Protein AF-A0AAF3EPU7-F1 (afdb_monomer_lite)

Structure (mmCIF, N/CA/C/O backbone):
data_AF-A0AAF3EPU7-F1
#
_entry.id   AF-A0AAF3EPU7-F1
#
loop_
_atom_site.group_PDB
_atom_site.id
_atom_site.type_symbol
_atom_site.label_atom_id
_atom_site.label_alt_id
_atom_site.label_comp_id
_atom_site.label_asym_id
_atom_site.label_entity_id
_atom_site.label_seq_id
_atom_site.pdbx_PDB_ins_code
_atom_site.Cartn_x
_atom_site.Cartn_y
_atom_site.Cartn_z
_atom_site.occupancy
_atom_site.B_iso_or_equiv
_atom_site.auth_seq_id
_atom_site.auth_comp_id
_atom_site.auth_asym_id
_atom_site.auth_atom_id
_atom_site.pdbx_PDB_model_num
ATOM 1 N N . MET A 1 1 ? -14.290 -5.817 26.028 1.00 71.12 1 MET A N 1
ATOM 2 C CA . MET A 1 1 ? -13.952 -4.477 25.532 1.00 71.12 1 MET A CA 1
ATOM 3 C C . MET A 1 1 ? -15.029 -4.061 24.562 1.00 71.12 1 MET A C 1
ATOM 5 O O . MET A 1 1 ? -15.139 -4.667 23.500 1.00 71.12 1 MET A O 1
ATOM 9 N N . ASP A 1 2 ? -15.865 -3.118 24.980 1.00 86.75 2 ASP A N 1
ATOM 10 C CA . ASP A 1 2 ? -16.884 -2.519 24.118 1.00 86.75 2 ASP A CA 1
ATOM 11 C C . ASP A 1 2 ? -16.249 -1.539 23.109 1.00 86.75 2 ASP A C 1
ATOM 13 O O . ASP A 1 2 ? -15.029 -1.325 23.102 1.00 86.75 2 ASP A O 1
ATOM 17 N N . SER A 1 3 ? -17.061 -0.980 22.211 1.00 85.25 3 SER A N 1
ATOM 18 C CA . SER A 1 3 ? -16.589 -0.076 21.155 1.00 85.25 3 SER A CA 1
ATOM 19 C C . SER A 1 3 ? -16.010 1.230 21.705 1.00 85.25 3 SER A C 1
ATOM 21 O O . SER A 1 3 ? -15.105 1.805 21.098 1.00 85.25 3 SER A O 1
ATOM 23 N N . THR A 1 4 ? -16.488 1.678 22.865 1.00 88.00 4 THR A N 1
ATOM 24 C CA . THR A 1 4 ? -16.050 2.903 23.536 1.00 88.00 4 THR A CA 1
ATOM 25 C C . THR A 1 4 ? -14.639 2.732 24.090 1.00 88.00 4 THR A C 1
ATOM 27 O O . THR A 1 4 ? -13.751 3.534 23.805 1.00 88.00 4 THR A O 1
ATOM 30 N N . GLU A 1 5 ? -14.396 1.648 24.824 1.00 91.00 5 GLU A N 1
ATOM 31 C CA . GLU A 1 5 ? -13.076 1.303 25.354 1.00 91.00 5 GLU A CA 1
ATOM 32 C C . GLU A 1 5 ? -12.061 1.067 24.217 1.00 91.00 5 GLU A C 1
ATOM 34 O O . GLU A 1 5 ? -10.916 1.527 24.291 1.00 91.00 5 GLU A O 1
ATOM 39 N N . LEU A 1 6 ? -12.487 0.429 23.118 1.00 88.69 6 LEU A N 1
ATOM 40 C CA . LEU A 1 6 ? -11.649 0.252 21.930 1.00 88.69 6 LEU A CA 1
ATOM 41 C C . LEU A 1 6 ? -11.261 1.595 21.296 1.00 88.69 6 LEU A C 1
ATOM 43 O O . LEU A 1 6 ? -10.091 1.799 20.960 1.00 88.69 6 LEU A O 1
ATOM 47 N N . LEU A 1 7 ? -12.218 2.516 21.160 1.00 90.00 7 LEU A N 1
ATOM 48 C CA . LEU A 1 7 ? -11.969 3.846 20.612 1.00 90.00 7 LEU A CA 1
ATOM 49 C C . LEU A 1 7 ? -10.982 4.633 21.483 1.00 90.00 7 LEU A C 1
ATOM 51 O O . LEU A 1 7 ? -10.007 5.170 20.957 1.00 90.00 7 LEU A O 1
ATOM 55 N N . TYR A 1 8 ? -11.160 4.640 22.807 1.00 90.56 8 TYR A N 1
ATOM 56 C CA . TYR A 1 8 ? -10.211 5.283 23.723 1.00 90.56 8 TYR A CA 1
ATOM 57 C C . TYR A 1 8 ? -8.796 4.720 23.583 1.00 90.56 8 TYR A C 1
ATOM 59 O O . TYR A 1 8 ? -7.822 5.475 23.531 1.00 90.56 8 TYR A O 1
ATOM 67 N N . LYS A 1 9 ? -8.670 3.395 23.458 1.00 91.69 9 LYS A N 1
ATOM 68 C CA . LYS A 1 9 ? -7.373 2.753 23.247 1.00 91.69 9 LYS A CA 1
ATOM 69 C C . LYS A 1 9 ? -6.725 3.198 21.934 1.00 91.69 9 LYS A C 1
ATOM 71 O O . LYS A 1 9 ? -5.530 3.486 21.929 1.00 91.69 9 LYS A O 1
ATOM 76 N N . LEU A 1 10 ? -7.484 3.301 20.842 1.00 90.00 10 LEU A N 1
ATOM 77 C CA . LEU A 1 10 ? -6.966 3.796 19.560 1.00 90.00 10 LEU A CA 1
ATOM 78 C C . LEU A 1 10 ? -6.486 5.250 19.664 1.00 90.00 10 LEU A C 1
ATOM 80 O O . LEU A 1 10 ? -5.380 5.564 19.227 1.00 90.00 10 LEU A O 1
ATOM 84 N N . LEU A 1 11 ? -7.281 6.117 20.294 1.00 91.81 11 LEU A N 1
ATOM 85 C CA . LEU A 1 11 ? -6.982 7.546 20.425 1.00 91.81 11 LEU A CA 1
ATOM 86 C C . LEU A 1 11 ? -5.847 7.857 21.407 1.00 91.81 11 LEU A C 1
ATOM 88 O O . LEU A 1 11 ? -5.276 8.943 21.349 1.00 91.81 11 LEU A O 1
ATOM 92 N N . SER A 1 12 ? -5.468 6.911 22.274 1.00 93.75 12 SER A N 1
ATOM 93 C CA . SER A 1 12 ? -4.284 7.067 23.133 1.00 93.75 12 SER A CA 1
ATOM 94 C C . SER A 1 12 ? -2.965 7.139 22.345 1.00 93.75 12 SER A C 1
ATOM 96 O O . SER A 1 12 ? -1.948 7.593 22.870 1.00 93.75 12 SER A O 1
ATOM 98 N N . ASN A 1 13 ? -2.967 6.731 21.071 1.00 93.56 13 ASN A N 1
ATOM 99 C CA . ASN A 1 13 ? -1.825 6.865 20.178 1.00 93.56 13 ASN A CA 1
ATOM 100 C C . ASN A 1 13 ? -1.870 8.207 19.430 1.00 93.56 13 ASN A C 1
ATOM 102 O O . ASN A 1 13 ? -2.728 8.430 18.581 1.00 93.56 13 ASN A O 1
ATOM 106 N N . SER A 1 14 ? -0.881 9.073 19.666 1.00 95.00 14 SER A N 1
ATOM 107 C CA . SER A 1 14 ? -0.808 10.425 19.086 1.00 95.00 14 SER A CA 1
ATOM 108 C C . SER A 1 14 ? -0.749 10.480 17.550 1.00 95.00 14 SER A C 1
ATOM 110 O O . SER A 1 14 ? -1.055 11.526 16.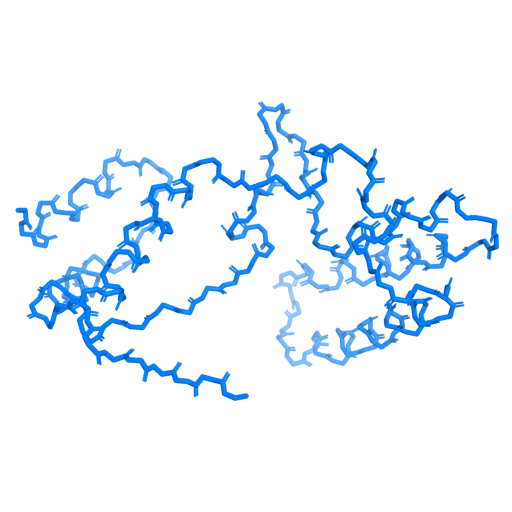958 1.00 95.00 14 SER A O 1
ATOM 112 N N . ARG A 1 15 ? -0.371 9.370 16.899 1.00 92.81 15 ARG A N 1
ATOM 113 C CA . ARG A 1 15 ? -0.348 9.224 15.433 1.00 92.81 15 ARG A CA 1
ATOM 114 C C . ARG A 1 15 ? -1.728 8.946 14.840 1.00 92.81 15 ARG A C 1
ATOM 116 O O . ARG A 1 15 ? -1.896 9.104 13.637 1.00 92.81 15 ARG A O 1
ATOM 123 N N . VAL A 1 16 ? -2.703 8.541 15.652 1.00 93.94 16 VAL A N 1
ATOM 124 C CA . VAL A 1 16 ? -4.080 8.342 15.198 1.00 93.94 16 VAL A CA 1
ATOM 125 C C . VAL A 1 16 ? -4.747 9.705 15.080 1.00 93.94 16 VAL A C 1
ATOM 127 O O . VAL A 1 16 ? -4.811 10.473 16.039 1.00 93.94 16 VAL A O 1
ATOM 130 N N . LYS A 1 17 ? -5.231 10.012 13.878 1.00 93.19 17 LYS A N 1
ATOM 131 C CA . LYS A 1 17 ? -6.052 11.186 13.585 1.00 93.19 17 LYS A CA 1
ATOM 132 C C . LYS A 1 17 ? -7.417 10.688 13.135 1.00 93.19 17 LYS A C 1
ATOM 134 O O . LYS A 1 17 ? -7.493 9.775 12.319 1.00 93.19 17 LYS A O 1
ATOM 139 N N . CYS A 1 18 ? -8.476 11.264 13.686 1.00 93.12 18 CYS A N 1
ATOM 140 C CA . CYS A 1 18 ? -9.847 10.897 13.366 1.00 93.12 18 CYS A CA 1
ATOM 141 C C . CYS A 1 18 ? -10.673 12.173 13.220 1.00 93.12 18 CYS A C 1
ATOM 143 O O . CYS A 1 18 ? -10.651 13.014 14.117 1.00 93.12 18 CYS A O 1
ATOM 145 N N . SER A 1 19 ? -11.352 12.325 12.085 1.00 94.06 19 SER A N 1
ATOM 146 C CA . SER A 1 19 ? -12.206 13.480 11.798 1.00 94.06 19 SER A CA 1
ATOM 147 C C . SER A 1 19 ? -13.598 13.348 12.417 1.00 94.06 19 SER A C 1
ATOM 149 O O . SER A 1 19 ? -14.137 14.340 12.894 1.00 94.06 19 SER A O 1
ATOM 151 N N . ASP A 1 20 ? -14.159 12.136 12.439 1.00 95.69 20 ASP A N 1
ATOM 152 C CA . ASP A 1 20 ? -15.501 11.843 12.950 1.00 95.69 20 ASP A CA 1
ATOM 153 C C . ASP A 1 20 ? -15.460 10.654 13.919 1.00 95.69 20 ASP A C 1
ATOM 155 O O . ASP A 1 20 ? -15.469 9.481 13.530 1.00 95.69 20 ASP A O 1
ATOM 159 N N . LEU A 1 21 ? -15.383 10.979 15.210 1.00 93.94 21 LEU A N 1
ATOM 160 C CA . LEU A 1 21 ? -15.317 9.993 16.286 1.00 93.94 21 LEU A CA 1
ATOM 161 C C . LEU A 1 21 ? -16.601 9.169 16.403 1.00 93.94 21 LEU A C 1
ATOM 163 O O . LEU A 1 21 ? -16.521 7.966 16.653 1.00 93.94 21 LEU A O 1
ATOM 167 N N . THR A 1 22 ? -17.757 9.797 16.195 1.00 94.62 22 THR A N 1
ATOM 168 C CA . THR A 1 22 ? -19.066 9.149 16.315 1.00 94.62 22 THR A CA 1
ATOM 169 C C . THR A 1 22 ? -19.222 8.085 15.236 1.00 94.62 22 THR A C 1
ATOM 171 O O . THR A 1 22 ? -19.471 6.922 15.554 1.00 94.62 22 THR A O 1
ATOM 174 N N . SER A 1 23 ? -18.957 8.436 13.972 1.00 95.94 23 SER A N 1
ATOM 175 C CA . SER A 1 23 ? -19.034 7.483 12.857 1.00 95.94 23 SER A CA 1
ATOM 176 C C . SER A 1 23 ? -18.073 6.304 13.038 1.00 95.94 23 SER A C 1
ATOM 178 O O . SER A 1 23 ? -18.417 5.158 12.736 1.00 95.94 23 SER A O 1
ATOM 180 N N . VAL A 1 24 ? -16.860 6.549 13.549 1.00 94.56 24 VAL A N 1
ATOM 181 C CA . VAL A 1 24 ? -15.907 5.467 13.839 1.00 94.56 24 VAL A CA 1
ATOM 182 C C . VAL A 1 24 ? -16.415 4.565 14.964 1.00 94.56 24 VAL A C 1
ATOM 184 O O . VAL A 1 24 ? -16.340 3.344 14.829 1.00 94.56 24 VAL A O 1
ATOM 187 N N . GLN A 1 25 ? -16.965 5.124 16.044 1.00 94.44 25 GLN A N 1
ATOM 188 C CA . GLN A 1 25 ? -17.515 4.340 17.153 1.00 94.44 25 GLN A CA 1
ATOM 189 C C . GLN A 1 25 ? -18.665 3.430 16.703 1.00 94.44 25 GLN A C 1
ATOM 191 O O . GLN A 1 25 ? -18.696 2.254 17.072 1.00 94.44 25 GLN A O 1
ATOM 196 N N . GLU A 1 26 ? -19.574 3.947 15.875 1.00 95.81 26 GLU A N 1
ATOM 197 C CA . GLU A 1 26 ? -20.696 3.191 15.309 1.00 95.81 26 GLU A CA 1
ATOM 198 C C . GLU A 1 26 ? -20.212 2.032 14.429 1.00 95.81 26 GLU A C 1
ATOM 200 O O . GLU A 1 26 ? -20.675 0.898 14.576 1.00 95.81 26 GLU A O 1
ATOM 205 N N . LYS A 1 27 ? -19.222 2.281 13.560 1.00 95.19 27 LYS A N 1
ATOM 206 C CA . LYS A 1 27 ? -18.609 1.239 12.720 1.00 95.19 27 LYS A CA 1
ATOM 207 C C . LYS A 1 27 ? -17.927 0.160 13.560 1.00 95.19 27 LYS A C 1
ATOM 209 O O . LYS A 1 27 ? -18.093 -1.023 13.273 1.00 95.19 27 LYS A O 1
ATOM 214 N N . LEU A 1 28 ? -17.194 0.542 14.610 1.00 94.06 28 LEU A N 1
ATOM 215 C CA . LEU A 1 28 ? -16.557 -0.411 15.525 1.00 94.06 28 LEU A CA 1
ATOM 216 C C . LEU A 1 28 ? -17.594 -1.266 16.262 1.00 94.06 28 LEU A C 1
ATOM 218 O O . LEU A 1 28 ? -17.427 -2.483 16.333 1.00 94.06 28 LEU A O 1
ATOM 222 N N . ALA A 1 29 ? -18.674 -0.656 16.759 1.00 94.62 29 ALA A N 1
ATOM 223 C CA . ALA A 1 29 ? -19.768 -1.379 17.403 1.00 94.62 29 ALA A CA 1
ATOM 224 C C . ALA A 1 29 ? -20.431 -2.371 16.437 1.00 94.62 29 ALA A C 1
ATOM 226 O O . ALA A 1 29 ? -20.665 -3.521 16.802 1.00 94.62 29 ALA A O 1
ATOM 227 N N . LYS A 1 30 ? -20.668 -1.962 15.184 1.00 95.38 30 LYS A N 1
ATOM 228 C CA . LYS A 1 30 ? -21.218 -2.842 14.149 1.00 95.38 30 LYS A CA 1
ATOM 229 C C . LYS A 1 30 ? -20.308 -4.039 13.863 1.00 95.38 30 LYS A C 1
ATOM 231 O O . LYS A 1 30 ? -20.781 -5.167 13.914 1.00 95.38 30 LYS A O 1
ATOM 236 N N . ILE A 1 31 ? -19.007 -3.816 13.651 1.00 93.25 31 ILE A N 1
ATOM 237 C CA . ILE A 1 31 ? -18.031 -4.899 13.426 1.00 93.25 31 ILE A CA 1
ATOM 238 C C . ILE A 1 31 ? -18.010 -5.881 14.609 1.00 93.25 31 ILE A C 1
ATOM 240 O O . ILE A 1 31 ? -17.928 -7.092 14.410 1.00 93.25 31 ILE A O 1
ATOM 244 N N . GLN A 1 32 ? -18.089 -5.377 15.844 1.00 91.31 32 GLN A N 1
ATOM 245 C CA . GLN A 1 32 ? -18.132 -6.223 17.038 1.00 91.31 32 GLN A CA 1
ATOM 246 C C . GLN A 1 32 ? -19.425 -7.042 17.138 1.00 91.31 32 GLN A C 1
ATOM 248 O O . GLN A 1 32 ? -19.358 -8.213 17.507 1.00 91.31 32 GLN A O 1
ATOM 253 N N . ASN A 1 33 ? -20.572 -6.441 16.812 1.00 93.81 33 ASN A N 1
ATOM 254 C CA . ASN A 1 33 ? -21.884 -7.083 16.909 1.00 93.81 33 ASN A CA 1
ATOM 255 C C . ASN A 1 33 ? -22.117 -8.123 15.805 1.00 93.81 33 ASN A C 1
ATOM 257 O O . ASN A 1 33 ? -22.634 -9.199 16.095 1.00 93.81 33 ASN A O 1
ATOM 261 N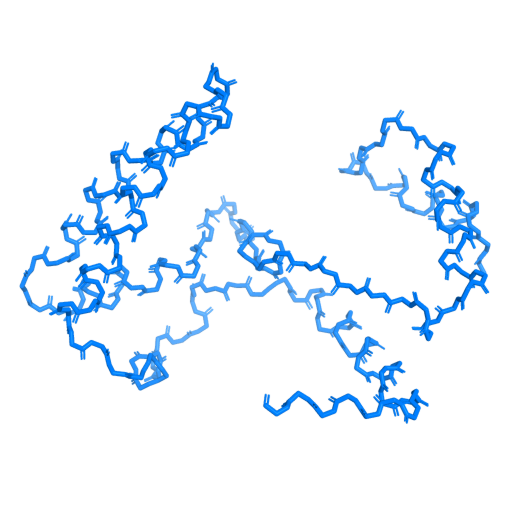 N . ASP A 1 34 ? -21.726 -7.819 14.565 1.00 93.19 34 ASP A N 1
ATOM 262 C CA . ASP A 1 34 ? -21.910 -8.718 13.417 1.00 93.19 34 ASP A CA 1
ATOM 263 C C . ASP A 1 34 ? -20.927 -9.906 13.470 1.00 93.19 34 ASP A C 1
ATOM 265 O O . ASP A 1 34 ? -21.226 -11.014 13.021 1.00 93.19 34 ASP A O 1
ATOM 269 N N . GLY A 1 35 ? -19.757 -9.700 14.082 1.00 89.31 35 GLY A N 1
ATOM 270 C CA . GLY A 1 35 ? -18.772 -10.746 14.321 1.00 89.31 35 GLY A CA 1
ATOM 271 C C . GLY A 1 35 ? -17.926 -11.115 13.090 1.00 89.31 35 GLY A C 1
ATOM 272 O O . GLY A 1 35 ? -18.061 -10.546 12.008 1.00 89.31 35 GLY A O 1
ATOM 273 N N . PRO A 1 36 ? -16.995 -12.075 13.244 1.00 86.56 36 PRO A N 1
ATOM 274 C CA . PRO A 1 36 ? -15.971 -12.364 12.235 1.00 86.56 36 PRO A CA 1
ATOM 275 C C . PRO A 1 36 ? -16.517 -12.980 10.940 1.00 86.56 36 PRO A C 1
ATOM 277 O O . PRO A 1 36 ? -15.876 -12.856 9.904 1.00 86.56 36 PRO A O 1
ATOM 280 N N . ASN A 1 37 ? -17.687 -13.626 10.977 1.00 87.00 37 ASN A N 1
ATOM 281 C CA . ASN A 1 37 ? -18.280 -14.280 9.802 1.00 87.00 37 ASN A CA 1
ATOM 282 C C . ASN A 1 37 ? -18.840 -13.294 8.765 1.00 87.00 37 ASN A C 1
ATOM 284 O O . ASN A 1 37 ? -19.060 -13.701 7.620 1.00 87.00 37 ASN A O 1
ATOM 288 N N . GLU A 1 38 ? -19.045 -12.042 9.180 1.00 90.12 38 GLU A N 1
ATOM 289 C CA . GLU A 1 38 ? -19.544 -10.923 8.374 1.00 90.12 38 GLU A CA 1
ATOM 290 C C . GLU A 1 38 ? -18.432 -9.900 8.068 1.00 90.12 38 GLU A C 1
ATOM 292 O O . GLU A 1 38 ? -18.686 -8.825 7.523 1.00 90.12 38 GLU A O 1
ATOM 297 N N . LEU A 1 39 ? -17.179 -10.215 8.422 1.00 88.56 39 LEU A N 1
ATOM 298 C CA . LEU A 1 39 ? -16.035 -9.335 8.217 1.00 88.56 39 LEU A CA 1
ATOM 299 C C . LEU A 1 39 ? -15.282 -9.699 6.931 1.00 88.56 39 LEU A C 1
ATOM 301 O O . LEU A 1 39 ? -14.698 -10.775 6.824 1.00 88.56 39 LEU A O 1
ATOM 305 N N . LEU A 1 40 ? -15.214 -8.752 5.994 1.00 88.44 40 LEU A N 1
ATOM 306 C CA . LEU A 1 40 ? -14.309 -8.783 4.844 1.00 88.44 40 LEU A CA 1
ATOM 307 C C . LEU A 1 40 ? -13.203 -7.742 5.035 1.00 88.44 40 LEU A C 1
ATOM 309 O O . LEU A 1 40 ? -13.476 -6.600 5.407 1.00 88.44 40 LEU A O 1
ATOM 313 N N . ILE A 1 41 ? -11.959 -8.124 4.751 1.00 88.00 41 ILE A N 1
ATOM 314 C CA . ILE A 1 41 ? -10.807 -7.222 4.811 1.00 88.00 41 ILE A CA 1
ATOM 315 C C . ILE A 1 41 ? -10.274 -7.022 3.402 1.00 88.00 41 ILE A C 1
ATOM 317 O O . ILE A 1 41 ? -9.791 -7.959 2.773 1.00 88.00 41 ILE A O 1
ATOM 321 N N . LEU A 1 42 ? -10.343 -5.779 2.939 1.00 90.31 42 LEU A N 1
ATOM 322 C CA . LEU A 1 42 ? -9.686 -5.315 1.727 1.00 90.31 42 LEU A CA 1
ATOM 323 C C . LEU A 1 42 ? -8.531 -4.419 2.163 1.00 90.31 42 LEU A C 1
ATOM 325 O O . LEU A 1 42 ? -8.737 -3.454 2.898 1.00 90.31 42 LEU A O 1
ATOM 329 N N . SER A 1 43 ? -7.317 -4.774 1.762 1.00 89.12 43 SER A N 1
ATOM 330 C CA . SER A 1 43 ? -6.113 -4.035 2.122 1.00 89.12 43 SER A CA 1
ATOM 331 C C . SER A 1 43 ? -5.237 -3.861 0.901 1.00 89.12 43 SER A C 1
ATOM 333 O O . SER A 1 43 ? -5.038 -4.797 0.131 1.00 89.12 43 SER A O 1
ATOM 335 N N . ASP A 1 44 ? -4.659 -2.675 0.799 1.00 92.25 44 ASP A N 1
ATOM 336 C CA . ASP A 1 44 ? -3.502 -2.426 -0.044 1.00 92.25 44 ASP A CA 1
ATOM 337 C C . ASP A 1 44 ? -2.250 -3.132 0.525 1.00 92.25 44 ASP A C 1
ATOM 339 O O . ASP A 1 44 ? -2.234 -3.580 1.683 1.00 92.25 44 ASP A O 1
ATOM 343 N N . PHE A 1 45 ? -1.200 -3.249 -0.286 1.00 89.38 45 PHE A N 1
ATOM 344 C CA . PHE A 1 45 ? 0.031 -3.960 0.041 1.00 89.38 45 PHE A CA 1
ATOM 345 C C . PHE A 1 45 ? 1.207 -3.016 0.304 1.00 89.38 45 PHE A C 1
ATOM 347 O O . PHE A 1 45 ? 1.715 -2.974 1.433 1.00 89.38 45 PHE A O 1
ATOM 354 N N . ASP A 1 46 ? 1.635 -2.256 -0.705 1.00 89.69 46 ASP A N 1
ATOM 355 C CA . ASP A 1 46 ? 2.824 -1.411 -0.613 1.00 89.69 46 ASP A CA 1
ATOM 356 C C . ASP A 1 46 ? 2.609 -0.273 0.389 1.00 89.69 46 ASP A C 1
ATOM 358 O O . ASP A 1 46 ? 1.624 0.451 0.350 1.00 89.69 46 ASP A O 1
ATOM 362 N N . TYR A 1 47 ? 3.513 -0.144 1.362 1.00 90.31 47 TYR A N 1
ATOM 363 C CA . TYR A 1 47 ? 3.465 0.836 2.459 1.00 90.31 47 TYR A CA 1
ATOM 364 C C . TYR A 1 47 ? 2.277 0.693 3.440 1.00 90.31 47 TYR A C 1
ATOM 366 O O . TYR A 1 47 ? 2.292 1.270 4.540 1.00 90.31 47 TYR A O 1
ATOM 374 N N . THR A 1 48 ? 1.307 -0.164 3.115 1.00 89.88 48 THR A N 1
ATOM 375 C CA . THR A 1 48 ? 0.180 -0.560 3.963 1.00 89.88 48 THR A CA 1
ATOM 376 C C . THR A 1 48 ? 0.506 -1.832 4.752 1.00 89.88 48 THR A C 1
ATOM 378 O O . THR A 1 48 ? 0.681 -1.769 5.975 1.00 89.88 48 THR A O 1
ATOM 381 N N . ALA A 1 49 ? 0.677 -2.975 4.084 1.00 88.44 49 ALA A N 1
ATOM 382 C CA . ALA A 1 49 ? 1.164 -4.210 4.702 1.00 88.44 49 ALA A CA 1
ATOM 383 C C . ALA A 1 49 ? 2.694 -4.187 4.885 1.00 88.44 49 ALA A C 1
ATOM 385 O O . ALA A 1 49 ? 3.238 -4.763 5.834 1.00 88.44 49 ALA A O 1
ATOM 386 N N . THR A 1 50 ? 3.392 -3.472 4.008 1.00 87.62 50 THR A N 1
ATOM 387 C CA . THR A 1 50 ? 4.847 -3.298 4.046 1.00 87.62 50 THR A CA 1
ATOM 388 C C . THR A 1 50 ? 5.202 -1.960 4.710 1.00 87.62 50 THR A C 1
ATOM 390 O O . THR A 1 50 ? 4.367 -1.065 4.850 1.00 87.62 50 THR A O 1
ATOM 393 N N . LYS A 1 51 ? 6.414 -1.820 5.255 1.00 87.88 51 LYS A N 1
ATOM 394 C CA . LYS A 1 51 ? 6.870 -0.582 5.906 1.00 87.88 51 LYS A CA 1
ATOM 395 C C . LYS A 1 51 ? 7.101 0.501 4.852 1.00 87.88 51 LYS A C 1
ATOM 397 O O . LYS A 1 51 ? 7.716 0.230 3.835 1.00 87.88 51 LYS A O 1
ATOM 402 N N . ALA A 1 52 ? 6.686 1.737 5.136 1.00 89.50 52 ALA A N 1
ATOM 403 C CA . ALA A 1 52 ? 7.085 2.907 4.347 1.00 89.50 52 ALA A CA 1
ATOM 404 C C . ALA A 1 52 ? 8.520 3.351 4.657 1.00 89.50 52 ALA A C 1
ATOM 406 O O . ALA A 1 52 ? 9.266 3.725 3.757 1.00 89.50 52 ALA A O 1
ATOM 407 N N . PHE A 1 53 ? 8.918 3.275 5.929 1.00 89.69 53 PHE A N 1
ATOM 408 C CA . PHE A 1 53 ? 10.239 3.671 6.409 1.00 89.69 53 PHE A CA 1
ATOM 409 C C . PHE A 1 53 ? 10.812 2.597 7.334 1.00 89.69 53 PHE A C 1
ATOM 411 O O . PHE A 1 53 ? 10.064 1.921 8.048 1.00 89.69 53 PHE A O 1
ATOM 418 N N . ASP A 1 54 ? 12.131 2.420 7.306 1.00 86.69 54 ASP A N 1
ATOM 419 C CA . ASP A 1 54 ? 12.827 1.529 8.230 1.00 86.69 54 ASP A CA 1
ATOM 420 C C . ASP A 1 54 ? 13.141 2.203 9.577 1.00 86.69 54 ASP A C 1
ATOM 422 O O . ASP A 1 54 ? 12.843 3.377 9.787 1.00 86.69 54 ASP A O 1
ATOM 426 N N . GLU A 1 55 ? 13.745 1.449 10.502 1.00 87.06 55 GLU A N 1
ATOM 427 C CA . GLU A 1 55 ? 14.082 1.935 11.854 1.00 87.06 55 GLU A CA 1
ATOM 428 C C . GLU A 1 55 ? 15.065 3.122 11.845 1.00 87.06 55 GLU A C 1
ATOM 430 O O . GLU A 1 55 ? 15.146 3.863 12.819 1.00 87.06 55 GLU A O 1
ATOM 435 N N . ASN A 1 56 ? 15.786 3.325 10.736 1.00 89.88 56 ASN A N 1
ATOM 436 C CA . ASN A 1 56 ? 16.720 4.433 10.545 1.00 89.88 56 ASN A CA 1
ATOM 437 C C . ASN A 1 56 ? 16.075 5.614 9.793 1.00 89.88 56 ASN A C 1
ATOM 439 O O . ASN A 1 56 ? 16.775 6.546 9.406 1.00 89.88 56 ASN A O 1
ATOM 443 N N . GLY A 1 57 ? 14.763 5.568 9.531 1.00 88.75 57 GLY A N 1
ATOM 444 C CA . GLY A 1 57 ? 14.031 6.604 8.800 1.00 88.75 57 GLY A CA 1
ATOM 445 C C . GLY A 1 57 ? 14.235 6.582 7.283 1.00 88.75 57 GLY A C 1
ATOM 446 O O . GLY A 1 57 ? 13.805 7.511 6.601 1.00 88.75 57 GLY A O 1
ATOM 447 N N . ARG A 1 58 ? 14.866 5.543 6.720 1.00 87.38 58 ARG A N 1
ATOM 448 C CA . ARG A 1 58 ? 15.069 5.428 5.267 1.00 87.38 58 ARG A CA 1
ATOM 449 C C . ARG A 1 58 ? 13.813 4.890 4.600 1.00 87.38 58 ARG A C 1
ATOM 451 O O . ARG A 1 58 ? 13.188 3.968 5.127 1.00 87.38 58 ARG A O 1
ATOM 458 N N . ARG A 1 59 ? 13.464 5.431 3.428 1.00 85.69 59 ARG A N 1
ATOM 459 C CA . ARG A 1 59 ? 12.334 4.940 2.628 1.00 85.69 59 ARG A CA 1
ATOM 460 C C . ARG A 1 59 ? 12.576 3.476 2.246 1.00 85.69 59 ARG A C 1
ATOM 462 O O . ARG A 1 59 ? 13.652 3.127 1.770 1.00 85.69 59 ARG A O 1
ATOM 469 N N . CYS A 1 60 ? 11.592 2.625 2.509 1.00 86.56 60 CYS A N 1
ATOM 470 C CA . CYS A 1 60 ? 11.594 1.241 2.044 1.00 86.56 60 CYS A CA 1
ATOM 471 C C . CYS A 1 60 ? 11.135 1.176 0.587 1.00 86.56 60 CYS A C 1
ATOM 473 O O . CYS A 1 60 ? 10.457 2.082 0.106 1.00 86.56 60 CYS A O 1
ATOM 475 N N . TRP A 1 61 ? 11.486 0.092 -0.096 1.00 82.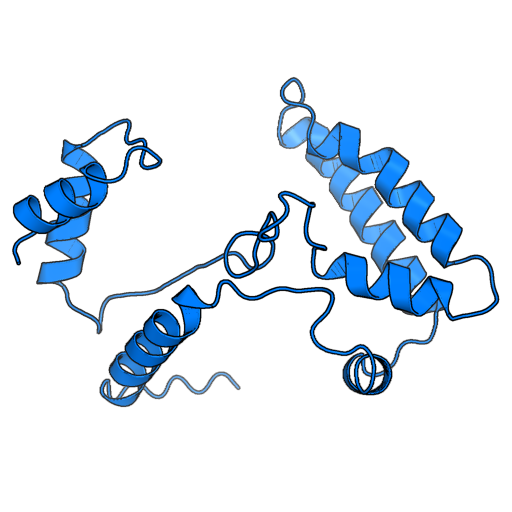62 61 TRP A N 1
ATOM 476 C CA . TRP A 1 61 ? 11.112 -0.110 -1.490 1.00 82.62 61 TRP A CA 1
ATOM 477 C C . TRP A 1 61 ? 9.658 -0.585 -1.612 1.00 82.62 61 TRP A C 1
ATOM 479 O O . TRP A 1 61 ? 9.224 -1.394 -0.783 1.00 82.62 61 TRP A O 1
ATOM 489 N N . PRO A 1 62 ? 8.915 -0.128 -2.638 1.00 86.94 62 PRO A N 1
ATOM 490 C CA . PRO A 1 62 ? 7.670 -0.769 -3.032 1.00 86.94 62 PRO A CA 1
ATOM 491 C C . PRO A 1 62 ? 7.982 -2.068 -3.787 1.00 86.94 62 PRO A C 1
ATOM 493 O O . PRO A 1 62 ? 9.133 -2.329 -4.151 1.00 86.94 62 PRO A O 1
ATOM 496 N N . THR A 1 63 ? 6.960 -2.862 -4.091 1.00 86.94 63 THR A N 1
ATOM 497 C CA . THR A 1 63 ? 7.100 -4.143 -4.797 1.00 86.94 63 THR A CA 1
ATOM 498 C C . THR A 1 63 ? 7.836 -3.992 -6.128 1.00 86.94 63 THR A C 1
ATOM 500 O O . THR A 1 63 ? 8.758 -4.755 -6.415 1.00 86.94 63 THR A O 1
ATOM 503 N N . LEU A 1 64 ? 7.515 -2.954 -6.908 1.00 85.88 64 LEU A N 1
ATOM 504 C CA . LEU A 1 64 ? 8.207 -2.675 -8.170 1.00 85.88 64 LEU A CA 1
ATOM 505 C C . LEU A 1 64 ? 9.702 -2.354 -8.003 1.00 85.88 64 LEU A C 1
ATOM 507 O O . LEU A 1 64 ? 10.485 -2.617 -8.912 1.00 85.88 64 LEU A O 1
ATOM 511 N N . GLY A 1 65 ? 10.120 -1.849 -6.838 1.00 83.69 65 GLY A N 1
ATOM 512 C CA . GLY A 1 65 ? 11.528 -1.569 -6.541 1.00 83.69 65 GLY A CA 1
ATOM 513 C C . GLY A 1 65 ? 12.414 -2.818 -6.552 1.00 83.69 65 GLY A C 1
ATOM 514 O O . GLY A 1 65 ? 13.623 -2.723 -6.755 1.00 83.69 65 GLY A O 1
ATOM 515 N N . VAL A 1 66 ? 11.824 -4.009 -6.400 1.00 83.19 66 VAL A N 1
ATOM 516 C CA . VAL A 1 66 ? 12.544 -5.282 -6.554 1.00 83.19 66 VAL A CA 1
ATOM 517 C C . VAL A 1 66 ? 13.112 -5.418 -7.969 1.00 83.19 66 VAL A C 1
ATOM 519 O O . VAL A 1 66 ? 14.258 -5.839 -8.127 1.00 83.19 66 VAL A O 1
ATOM 522 N N . PHE A 1 67 ? 12.356 -5.008 -8.992 1.00 85.25 67 PHE A N 1
ATOM 523 C CA . PHE A 1 67 ? 12.813 -5.081 -10.379 1.00 85.25 67 PHE A CA 1
ATOM 524 C C . PHE A 1 67 ? 13.963 -4.125 -10.656 1.00 85.25 67 PHE A C 1
ATOM 526 O O . PHE A 1 67 ? 14.874 -4.500 -11.381 1.00 85.25 67 PHE A O 1
ATOM 533 N N . GLU A 1 68 ? 13.993 -2.939 -10.045 1.00 81.56 68 GLU A N 1
ATOM 534 C CA . GLU A 1 68 ? 15.127 -2.024 -10.210 1.00 81.56 68 GLU A CA 1
ATOM 535 C C . GLU A 1 68 ? 16.442 -2.689 -9.785 1.00 81.56 68 GLU A C 1
ATOM 537 O O . GLU A 1 68 ? 17.460 -2.592 -10.470 1.00 81.56 68 GLU A O 1
ATOM 542 N N . ILE A 1 69 ? 16.425 -3.415 -8.670 1.00 80.31 69 ILE A N 1
ATOM 543 C CA . ILE A 1 69 ? 17.621 -4.070 -8.138 1.00 80.31 69 ILE A CA 1
ATOM 544 C C . ILE A 1 69 ? 18.019 -5.258 -9.000 1.00 80.31 69 ILE A C 1
ATOM 546 O O . ILE A 1 69 ? 19.202 -5.412 -9.296 1.00 80.31 69 ILE A O 1
ATOM 550 N N . LEU A 1 70 ? 17.047 -6.064 -9.428 1.00 83.06 70 LEU A N 1
ATOM 551 C CA . LEU A 1 70 ? 17.298 -7.179 -10.337 1.00 83.06 70 LEU A CA 1
ATOM 552 C C . LEU A 1 70 ? 17.869 -6.696 -11.674 1.00 83.06 70 LEU A C 1
ATOM 554 O O . LEU A 1 70 ? 18.869 -7.229 -12.141 1.00 83.06 70 LEU A O 1
ATOM 558 N N . LEU A 1 71 ? 17.291 -5.645 -12.257 1.00 86.44 71 LEU A N 1
ATOM 559 C CA . LEU A 1 71 ? 17.765 -5.072 -13.514 1.00 86.44 71 LEU A CA 1
ATOM 560 C C . LEU A 1 71 ? 19.147 -4.427 -13.369 1.00 86.44 71 LEU A C 1
ATOM 562 O O . LEU A 1 71 ? 19.936 -4.503 -14.300 1.00 86.44 71 LEU A O 1
ATOM 566 N N . ASN A 1 72 ? 19.483 -3.831 -12.218 1.00 83.38 72 ASN A N 1
ATOM 567 C CA . ASN A 1 72 ? 20.835 -3.307 -11.973 1.00 83.38 72 ASN A CA 1
ATOM 568 C C . ASN A 1 72 ? 21.909 -4.414 -11.937 1.00 83.38 72 ASN A C 1
ATOM 570 O O . ASN A 1 72 ? 23.089 -4.109 -12.087 1.00 83.38 72 ASN A O 1
ATOM 574 N N . GLN A 1 73 ? 21.527 -5.675 -11.708 1.00 79.69 73 GLN A N 1
ATOM 575 C CA . GLN A 1 73 ? 22.441 -6.823 -11.769 1.00 79.69 73 GLN A CA 1
ATOM 576 C C . GLN A 1 73 ? 22.584 -7.391 -13.188 1.00 79.69 73 GLN A C 1
ATOM 578 O O . GLN A 1 73 ? 23.467 -8.212 -13.427 1.00 79.69 73 GLN A O 1
ATOM 583 N N . MET A 1 74 ? 21.722 -6.973 -14.117 1.00 79.44 74 MET A N 1
ATOM 584 C CA . MET A 1 74 ? 21.739 -7.395 -15.513 1.00 79.44 74 MET A CA 1
ATOM 585 C C . MET A 1 74 ? 22.497 -6.382 -16.376 1.00 79.44 74 MET A C 1
ATOM 587 O O . MET A 1 74 ? 22.447 -5.174 -16.151 1.00 79.44 74 MET A O 1
ATOM 591 N N . GLU A 1 75 ? 23.173 -6.867 -17.414 1.00 69.56 75 GLU A N 1
ATOM 592 C CA . GLU A 1 75 ? 23.680 -6.006 -18.483 1.00 69.56 75 GLU A CA 1
ATOM 593 C C . GLU A 1 75 ? 22.520 -5.606 -19.411 1.00 69.56 75 GLU A C 1
ATOM 595 O O . GLU A 1 75 ? 21.631 -6.415 -19.669 1.00 69.56 75 GLU A O 1
ATOM 600 N N . GLY A 1 76 ? 22.517 -4.372 -19.932 1.00 73.50 76 GLY A N 1
ATOM 601 C CA . GLY A 1 76 ? 21.548 -3.962 -20.963 1.00 73.50 76 GLY A CA 1
ATOM 602 C C . GLY A 1 76 ? 20.766 -2.671 -20.717 1.00 73.50 76 GLY A C 1
ATOM 603 O O . GLY A 1 76 ? 19.850 -2.384 -21.474 1.00 73.50 76 GLY A O 1
ATOM 604 N N . GLY A 1 77 ? 21.091 -1.877 -19.691 1.00 82.94 77 GLY A N 1
ATOM 605 C CA . GLY A 1 77 ? 20.559 -0.510 -19.534 1.00 82.94 77 GLY A CA 1
ATOM 606 C C . GLY A 1 77 ? 19.086 -0.394 -19.109 1.00 82.94 77 GLY A C 1
ATOM 607 O O . GLY A 1 77 ? 18.652 0.697 -18.754 1.00 82.94 77 GLY A O 1
ATOM 608 N N . LEU A 1 78 ? 18.339 -1.501 -19.046 1.00 87.56 78 LEU A N 1
ATOM 609 C CA . LEU A 1 78 ? 16.929 -1.527 -18.628 1.00 87.56 78 LEU A CA 1
ATOM 610 C C . LEU A 1 78 ? 16.698 -0.959 -17.218 1.00 87.56 78 LEU A C 1
ATOM 612 O O . LEU A 1 78 ? 15.625 -0.431 -16.933 1.00 87.56 78 LEU A O 1
ATOM 616 N N . SER A 1 79 ? 17.692 -1.036 -16.325 1.00 88.81 79 SER A N 1
ATOM 617 C CA . SER A 1 79 ? 17.590 -0.410 -15.002 1.00 88.81 79 SER A CA 1
ATOM 618 C C . SER A 1 79 ? 17.550 1.117 -15.075 1.00 88.81 79 SER A C 1
ATOM 620 O O . SER A 1 79 ? 16.866 1.744 -14.269 1.00 88.81 79 SER A O 1
ATOM 622 N N . GLU A 1 80 ? 18.243 1.717 -16.043 1.00 90.62 80 GLU A N 1
ATOM 623 C CA . GLU A 1 80 ? 18.226 3.160 -16.274 1.00 90.62 80 GLU A CA 1
ATOM 624 C C . GLU A 1 80 ? 16.907 3.591 -16.915 1.00 90.62 80 GLU A C 1
ATOM 626 O O . GLU A 1 80 ? 16.321 4.593 -16.513 1.00 90.62 80 GLU A O 1
ATOM 631 N N . GLU A 1 81 ? 16.378 2.799 -17.850 1.00 92.19 81 GLU A N 1
ATOM 632 C CA . GLU A 1 81 ? 15.037 3.019 -18.402 1.00 92.19 81 GLU A CA 1
ATOM 633 C C . GLU A 1 81 ? 13.972 2.993 -17.301 1.00 92.19 81 GLU A C 1
ATOM 635 O O . GLU A 1 81 ? 13.174 3.924 -17.202 1.00 92.19 81 GLU A O 1
ATOM 640 N N . LEU A 1 82 ? 14.008 1.993 -16.413 1.00 91.19 82 LEU A N 1
ATOM 641 C CA . LEU A 1 82 ? 13.077 1.892 -15.288 1.00 91.19 82 LEU A CA 1
ATOM 642 C C . LEU A 1 82 ? 13.168 3.116 -14.360 1.00 91.19 82 LEU A C 1
ATOM 644 O O . LEU A 1 82 ? 12.144 3.692 -13.986 1.00 91.19 82 LEU A O 1
ATOM 648 N N . LYS A 1 83 ? 14.390 3.550 -14.020 1.00 90.12 83 LYS A N 1
ATOM 649 C CA . LYS A 1 83 ? 14.620 4.759 -13.213 1.00 90.12 83 LYS A CA 1
ATOM 650 C C . LYS A 1 83 ? 14.058 6.003 -13.887 1.00 90.12 83 LYS A C 1
ATOM 652 O O . LYS A 1 83 ? 13.384 6.784 -13.224 1.00 90.12 83 LYS A O 1
ATOM 657 N N . ASN A 1 84 ? 14.269 6.163 -15.192 1.00 94.06 84 ASN A N 1
ATOM 658 C CA . ASN A 1 84 ? 13.755 7.303 -15.949 1.00 94.06 84 ASN A CA 1
ATOM 659 C C . ASN A 1 84 ? 12.224 7.377 -15.915 1.00 94.06 84 ASN A C 1
ATOM 661 O O . ASN A 1 84 ? 11.669 8.469 -15.761 1.00 94.06 84 ASN A O 1
ATOM 665 N N . VAL A 1 85 ? 11.540 6.229 -15.991 1.00 95.50 85 VAL A N 1
ATOM 666 C CA . VAL A 1 85 ? 10.083 6.165 -15.816 1.00 95.50 85 VAL A CA 1
ATOM 667 C C . VAL A 1 85 ? 9.702 6.664 -14.418 1.00 95.50 85 VAL A C 1
ATOM 669 O O . VAL A 1 85 ? 8.915 7.605 -14.300 1.00 95.50 85 VAL A O 1
ATOM 672 N N . PHE A 1 86 ? 10.313 6.143 -13.350 1.00 91.38 86 PHE A N 1
ATOM 673 C CA . PHE A 1 86 ? 10.019 6.618 -11.991 1.00 91.38 86 PHE A CA 1
ATOM 674 C C . PHE A 1 86 ? 10.315 8.107 -11.798 1.00 91.38 86 PHE A C 1
ATOM 676 O O . PHE A 1 86 ? 9.476 8.825 -11.251 1.00 91.38 86 PHE A O 1
ATOM 683 N N . THR A 1 87 ? 11.464 8.598 -12.265 1.00 93.94 87 THR A N 1
ATOM 684 C CA . THR A 1 87 ? 11.844 10.014 -12.170 1.00 93.94 87 THR A CA 1
ATOM 685 C C . THR A 1 87 ? 10.831 10.920 -12.861 1.00 93.94 87 THR A C 1
ATOM 687 O O . THR A 1 87 ? 10.534 11.999 -12.349 1.00 93.94 87 THR A O 1
ATOM 690 N N . ARG A 1 88 ? 10.264 10.482 -13.990 1.00 96.31 88 ARG A N 1
ATOM 691 C CA . ARG A 1 88 ? 9.257 11.247 -14.728 1.00 96.31 88 ARG A CA 1
ATOM 692 C C . ARG A 1 88 ? 7.890 11.242 -14.049 1.00 96.31 88 ARG A C 1
ATOM 694 O O . ARG A 1 88 ? 7.269 12.297 -13.953 1.00 96.31 88 ARG A O 1
ATOM 701 N N . TYR A 1 89 ? 7.403 10.080 -13.619 1.00 96.81 89 TYR A N 1
ATOM 702 C CA . TYR A 1 89 ? 6.003 9.930 -13.205 1.00 96.81 89 TYR A CA 1
ATOM 703 C C . TYR A 1 89 ? 5.769 10.076 -11.697 1.00 96.81 89 TYR A C 1
ATOM 705 O O . TYR A 1 89 ? 4.678 10.490 -11.313 1.00 96.81 89 TYR A O 1
ATOM 713 N N . THR A 1 90 ? 6.771 9.843 -10.839 1.00 92.94 90 THR A N 1
ATOM 714 C CA . THR A 1 90 ? 6.615 9.994 -9.374 1.00 92.94 90 THR A CA 1
ATOM 715 C C . THR A 1 90 ? 6.199 11.414 -8.960 1.00 92.94 90 THR A C 1
ATOM 717 O O . THR A 1 90 ? 5.299 11.547 -8.131 1.00 92.94 90 THR A O 1
ATOM 720 N N . PRO A 1 91 ? 6.781 12.501 -9.515 1.00 96.38 91 PRO A N 1
ATOM 721 C CA . PRO A 1 91 ? 6.336 13.852 -9.175 1.00 96.38 91 PRO A CA 1
ATOM 722 C C . PRO A 1 91 ? 4.879 14.119 -9.565 1.00 96.38 91 PRO A C 1
ATOM 724 O O . PRO A 1 91 ? 4.197 14.841 -8.852 1.00 96.38 91 PRO A O 1
ATOM 727 N N . ILE A 1 92 ? 4.400 13.512 -10.658 1.00 97.69 92 ILE A N 1
ATOM 728 C CA . ILE A 1 92 ? 3.016 13.645 -11.138 1.00 97.69 92 ILE A CA 1
ATOM 729 C C . ILE A 1 92 ? 2.058 12.875 -10.220 1.00 97.69 92 ILE A C 1
ATOM 731 O O . ILE A 1 92 ? 1.030 13.408 -9.809 1.00 97.69 92 ILE A O 1
ATOM 735 N N . GLU A 1 93 ? 2.404 11.634 -9.860 1.00 95.00 93 GLU A N 1
ATOM 736 C CA . GLU A 1 93 ? 1.625 10.799 -8.935 1.00 95.00 93 GLU A CA 1
ATOM 737 C C . GLU A 1 93 ? 1.402 11.514 -7.594 1.00 95.00 93 GLU A C 1
ATOM 739 O O . GLU A 1 93 ? 0.285 11.565 -7.068 1.00 95.00 93 GLU A O 1
ATOM 744 N N . LEU A 1 94 ? 2.467 12.121 -7.067 1.00 93.88 94 LEU A N 1
ATOM 745 C CA . LEU A 1 94 ? 2.483 12.754 -5.753 1.00 93.88 94 LEU A CA 1
ATOM 746 C C . LEU A 1 94 ? 2.052 14.228 -5.758 1.00 93.88 94 LEU A C 1
ATOM 748 O O . LEU A 1 94 ? 1.993 14.820 -4.679 1.00 93.88 94 LEU A O 1
ATOM 752 N N . ASP A 1 95 ? 1.748 14.829 -6.914 1.00 96.56 95 ASP A N 1
ATOM 753 C CA . ASP A 1 95 ? 1.372 16.246 -6.985 1.00 96.56 95 ASP A CA 1
ATOM 754 C C . ASP A 1 95 ? 0.014 16.478 -6.294 1.00 96.56 95 ASP A C 1
ATOM 756 O O . ASP A 1 95 ? -0.997 15.928 -6.740 1.00 96.56 95 ASP A O 1
ATOM 760 N N . PRO A 1 96 ? -0.063 17.270 -5.210 1.00 96.69 96 PRO A N 1
ATOM 761 C CA . PRO A 1 96 ? -1.331 17.547 -4.538 1.00 96.69 96 PRO A CA 1
ATOM 762 C C . PRO A 1 96 ? -2.243 18.505 -5.320 1.00 96.69 96 PRO A C 1
ATOM 764 O O . PRO A 1 96 ? -3.393 18.681 -4.927 1.00 96.69 96 PRO A O 1
ATOM 767 N N . ASN A 1 97 ? -1.742 19.151 -6.379 1.00 97.69 97 ASN A N 1
ATOM 768 C CA . ASN A 1 97 ? -2.496 20.123 -7.174 1.00 97.69 97 ASN A CA 1
ATOM 769 C C . ASN A 1 97 ? -3.188 19.503 -8.393 1.00 97.69 97 ASN A C 1
ATOM 771 O O . ASN A 1 97 ? -4.022 20.172 -8.996 1.00 97.69 97 ASN A O 1
ATOM 775 N N . LEU A 1 98 ? -2.845 18.262 -8.753 1.00 97.25 98 LEU A N 1
ATOM 776 C CA . LEU A 1 98 ? -3.494 17.520 -9.833 1.00 97.25 98 LEU A CA 1
ATOM 777 C C . LEU A 1 98 ? -4.616 16.644 -9.273 1.00 97.25 98 LEU A C 1
ATOM 779 O O . LEU A 1 98 ? -4.420 15.953 -8.266 1.00 97.25 98 LEU A O 1
ATOM 783 N N . CYS A 1 99 ? -5.768 16.634 -9.940 1.00 97.19 99 CYS A N 1
ATOM 784 C CA . CYS A 1 99 ? -6.862 15.730 -9.597 1.00 97.19 99 CYS A CA 1
ATOM 785 C C . CYS A 1 99 ? -6.628 14.313 -10.146 1.00 97.19 99 CYS A C 1
ATOM 787 O O . CYS A 1 99 ? -5.740 14.070 -10.970 1.00 97.19 99 CYS A O 1
ATOM 789 N N . ASP A 1 100 ? -7.434 13.355 -9.690 1.00 95.62 100 ASP A N 1
ATOM 790 C CA . ASP A 1 100 ? -7.292 11.956 -10.098 1.00 95.62 100 ASP A CA 1
ATOM 791 C C . ASP A 1 100 ? -7.512 11.785 -11.607 1.00 95.62 100 ASP A C 1
ATOM 793 O O . ASP A 1 100 ? -6.789 11.029 -12.260 1.00 95.62 100 ASP A O 1
ATOM 797 N N . GLU A 1 101 ? -8.449 12.531 -12.197 1.00 97.62 101 GLU A N 1
ATOM 798 C CA . GLU A 1 101 ? -8.715 12.515 -13.637 1.00 97.62 101 GLU A CA 1
ATOM 799 C C . GLU A 1 101 ? -7.515 13.013 -14.455 1.00 97.62 101 GLU A C 1
ATOM 801 O O . GLU A 1 101 ? -7.214 12.450 -15.508 1.00 97.62 101 GLU A O 1
ATOM 806 N N . GLU A 1 102 ? -6.798 14.025 -13.960 1.00 97.75 102 GLU A N 1
ATOM 807 C CA . GLU A 1 102 ? -5.588 14.561 -14.595 1.00 97.75 102 GLU A CA 1
ATOM 808 C C . GLU A 1 102 ? -4.408 13.589 -14.473 1.00 97.75 102 GLU A C 1
ATOM 810 O O . GLU A 1 102 ? -3.637 13.415 -15.418 1.00 97.75 102 GLU A O 1
ATOM 815 N N . LYS A 1 103 ? -4.278 12.901 -13.333 1.00 97.88 103 LYS A N 1
ATOM 816 C CA . LYS A 1 103 ? -3.204 11.922 -13.092 1.00 97.88 103 LYS A CA 1
ATOM 817 C C . LYS A 1 103 ? -3.404 10.614 -13.844 1.00 97.88 103 LYS A C 1
ATOM 819 O O . LYS A 1 103 ? -2.429 10.002 -14.280 1.00 97.88 103 LYS A O 1
ATOM 824 N N . THR A 1 104 ? -4.650 10.174 -13.994 1.00 98.12 104 THR A N 1
ATOM 825 C CA . THR A 1 104 ? -5.014 8.872 -14.570 1.00 98.12 104 THR A CA 1
ATOM 826 C C . THR A 1 104 ? -4.298 8.550 -15.891 1.00 98.12 104 THR A C 1
ATOM 828 O O . THR A 1 104 ? -3.659 7.496 -15.954 1.00 98.12 104 THR A O 1
ATOM 831 N N . PRO A 1 105 ? -4.314 9.404 -16.937 1.00 98.31 105 PRO A N 1
ATOM 832 C CA . PRO A 1 105 ? -3.628 9.091 -18.194 1.00 98.31 105 PRO A CA 1
ATOM 833 C C . PRO A 1 105 ? -2.112 8.916 -18.018 1.00 98.31 105 PRO A C 1
ATOM 835 O O . PRO A 1 105 ? -1.522 8.037 -18.645 1.00 98.31 105 PRO A O 1
ATOM 838 N N . HIS A 1 106 ? -1.485 9.686 -17.125 1.00 98.12 106 HIS A N 1
ATOM 839 C CA . HIS A 1 106 ? -0.061 9.552 -16.816 1.00 98.12 106 HIS A CA 1
ATOM 840 C C . HIS A 1 106 ? 0.251 8.258 -16.066 1.00 98.12 106 HIS A C 1
ATOM 842 O O . HIS A 1 106 ? 1.266 7.624 -16.344 1.00 98.12 106 HIS A O 1
ATOM 848 N N . MET A 1 107 ? -0.615 7.840 -15.141 1.00 97.44 107 MET A N 1
ATOM 849 C CA . MET A 1 107 ? -0.438 6.575 -14.426 1.00 97.44 107 MET A CA 1
ATOM 850 C C . MET A 1 107 ? -0.610 5.381 -15.366 1.00 97.44 107 MET A C 1
ATOM 852 O O . MET A 1 107 ? 0.189 4.451 -15.307 1.00 97.44 107 MET A O 1
ATOM 856 N N . ILE A 1 108 ? -1.574 5.425 -16.293 1.00 97.94 108 ILE A N 1
ATOM 857 C CA . ILE A 1 108 ? -1.727 4.395 -17.333 1.00 97.94 108 ILE A CA 1
ATOM 858 C C . ILE A 1 108 ? -0.453 4.298 -18.182 1.00 97.94 108 ILE A C 1
ATOM 860 O O . ILE A 1 108 ? 0.059 3.199 -18.404 1.00 97.94 108 ILE A O 1
ATOM 864 N N . GLU A 1 109 ? 0.082 5.434 -18.632 1.00 98.12 109 GLU A N 1
ATOM 865 C CA . GLU A 1 109 ? 1.314 5.475 -19.423 1.00 98.12 109 GLU A CA 1
ATOM 866 C C . GLU A 1 109 ? 2.515 4.927 -18.632 1.00 98.12 109 GLU A C 1
ATOM 868 O O . GLU A 1 109 ? 3.248 4.077 -19.137 1.00 98.12 109 GLU A O 1
ATOM 873 N N . CYS A 1 110 ? 2.668 5.351 -17.373 1.00 96.44 110 CYS A N 1
ATOM 874 C CA . CYS A 1 110 ? 3.698 4.875 -16.452 1.00 96.44 110 CYS A CA 1
ATOM 875 C C . CYS A 1 110 ? 3.651 3.349 -16.301 1.00 96.44 110 CYS A C 1
ATOM 877 O O . CYS A 1 110 ? 4.622 2.662 -16.618 1.00 96.44 110 CYS A O 1
ATOM 879 N N . TRP A 1 111 ? 2.501 2.800 -15.896 1.00 95.94 111 TRP A N 1
ATOM 880 C CA . TRP A 1 111 ? 2.328 1.359 -15.703 1.00 95.94 111 TRP A CA 1
ATOM 881 C C . TRP A 1 111 ? 2.549 0.568 -16.992 1.00 95.94 111 TRP A C 1
ATOM 883 O O . TRP A 1 111 ? 3.151 -0.504 -16.950 1.00 95.94 111 TRP A O 1
ATOM 893 N N . THR A 1 112 ? 2.139 1.111 -18.141 1.00 97.25 112 THR A N 1
ATOM 894 C CA . THR A 1 112 ? 2.390 0.492 -19.451 1.00 97.25 112 THR A CA 1
ATOM 895 C C . THR A 1 112 ? 3.889 0.405 -19.750 1.00 97.25 112 THR A C 1
ATOM 897 O O . THR A 1 112 ? 4.376 -0.653 -20.149 1.00 97.25 112 THR A O 1
ATOM 900 N N . GLN A 1 113 ? 4.642 1.487 -19.529 1.00 96.38 113 GLN A N 1
ATOM 901 C CA . GLN A 1 113 ? 6.092 1.503 -19.751 1.00 96.38 113 GLN A CA 1
ATOM 902 C C . GLN A 1 113 ? 6.825 0.555 -18.796 1.00 96.38 113 GLN A C 1
ATOM 904 O O . GLN A 1 113 ? 7.623 -0.265 -19.250 1.00 96.38 113 GLN A O 1
ATOM 909 N N . LEU A 1 114 ? 6.511 0.607 -17.497 1.00 93.44 114 LEU A N 1
ATOM 910 C CA . LEU A 1 114 ? 7.098 -0.289 -16.494 1.00 93.44 114 LEU A CA 1
ATOM 911 C C . LEU A 1 114 ? 6.860 -1.759 -16.856 1.00 93.44 114 LEU A C 1
ATOM 913 O O . LEU A 1 114 ? 7.788 -2.566 -16.818 1.00 93.44 114 LEU A O 1
ATOM 917 N N . HIS A 1 115 ? 5.631 -2.103 -17.250 1.00 92.06 115 HIS A N 1
ATOM 918 C CA . HIS A 1 115 ? 5.282 -3.469 -17.623 1.00 92.06 115 HIS A CA 1
ATOM 919 C C . HIS A 1 115 ? 6.063 -3.942 -18.856 1.00 92.06 115 HIS A C 1
ATOM 921 O O . HIS A 1 115 ? 6.608 -5.043 -18.851 1.00 92.06 115 HIS A O 1
ATOM 927 N N . ASN A 1 116 ? 6.195 -3.100 -19.884 1.00 93.88 116 ASN A N 1
ATOM 928 C CA . ASN A 1 116 ? 6.956 -3.438 -21.089 1.00 93.88 116 ASN A CA 1
ATOM 929 C C . ASN A 1 116 ? 8.451 -3.655 -20.804 1.00 93.88 116 ASN A C 1
ATOM 931 O O . ASN A 1 116 ? 9.042 -4.586 -21.354 1.00 93.88 116 ASN A O 1
ATOM 935 N N . ILE A 1 117 ? 9.052 -2.844 -19.927 1.00 91.94 117 ILE A N 1
ATOM 936 C CA . ILE A 1 117 ? 10.452 -3.011 -19.498 1.00 91.94 117 ILE A CA 1
ATOM 937 C C . ILE A 1 117 ? 10.628 -4.358 -18.785 1.00 91.94 117 ILE A C 1
ATOM 939 O O . ILE A 1 117 ? 11.537 -5.119 -19.116 1.00 91.94 117 ILE A O 1
ATOM 943 N N . ILE A 1 118 ? 9.729 -4.686 -17.851 1.00 89.00 118 ILE A N 1
ATOM 944 C CA . ILE A 1 118 ? 9.766 -5.947 -17.090 1.00 89.00 118 ILE A CA 1
ATOM 945 C C . ILE A 1 118 ? 9.562 -7.165 -18.003 1.00 89.00 118 ILE A C 1
ATOM 947 O O . ILE A 1 118 ? 10.215 -8.186 -17.815 1.00 89.00 118 ILE A O 1
ATOM 951 N N . LEU A 1 119 ? 8.685 -7.083 -19.006 1.00 89.56 119 LEU A N 1
ATOM 952 C CA . LEU A 1 119 ? 8.524 -8.168 -19.981 1.00 89.56 119 LEU A CA 1
ATOM 953 C C . LEU A 1 119 ? 9.776 -8.346 -20.848 1.00 89.56 119 LEU A C 1
ATOM 955 O O . LEU A 1 119 ? 10.170 -9.472 -21.153 1.00 89.56 119 LEU A O 1
ATOM 959 N N . SER A 1 120 ? 10.418 -7.240 -21.225 1.00 89.75 120 SER A N 1
ATOM 960 C CA . SER A 1 120 ? 11.597 -7.247 -22.098 1.00 89.75 120 SER A CA 1
ATOM 961 C C . SER A 1 120 ? 12.863 -7.748 -21.400 1.00 89.75 120 SER A C 1
ATOM 963 O O . SER A 1 120 ? 13.794 -8.182 -22.073 1.00 89.75 120 SER A O 1
ATOM 965 N N . SER A 1 121 ? 12.910 -7.736 -20.065 1.00 85.25 121 SER A N 1
ATOM 966 C CA . SER A 1 121 ? 14.063 -8.228 -19.302 1.00 85.25 121 SER A CA 1
ATOM 967 C C . SER A 1 121 ? 14.162 -9.755 -19.223 1.00 85.25 121 SER A C 1
ATOM 969 O O . SER A 1 121 ? 15.171 -10.280 -18.754 1.00 85.25 121 SER A O 1
ATOM 971 N N . GLY A 1 122 ? 13.129 -10.483 -19.661 1.00 84.69 122 GLY A N 1
ATOM 972 C CA . GLY A 1 122 ? 13.119 -11.946 -19.654 1.00 84.69 122 GLY A CA 1
ATOM 973 C C . GLY A 1 122 ? 12.897 -12.575 -18.275 1.00 84.69 122 GLY A C 1
ATOM 974 O O . GLY A 1 122 ? 13.206 -13.754 -18.090 1.00 84.69 122 GLY A O 1
ATOM 975 N N . PHE A 1 123 ? 12.360 -11.826 -17.303 1.00 82.94 123 PHE A N 1
ATOM 976 C CA . PHE A 1 123 ? 11.949 -12.406 -16.022 1.00 82.94 123 PHE A CA 1
ATOM 977 C C . PHE A 1 123 ? 10.806 -13.412 -16.227 1.00 82.94 123 PHE A C 1
ATOM 979 O O . PHE A 1 123 ? 9.738 -13.071 -16.725 1.00 82.94 123 PHE A O 1
ATOM 986 N N . ASP A 1 124 ? 11.021 -14.660 -15.808 1.00 77.31 124 ASP A N 1
ATOM 987 C CA . ASP A 1 124 ? 10.066 -15.764 -15.948 1.00 77.31 124 ASP A CA 1
ATOM 988 C C . ASP A 1 124 ? 9.293 -16.039 -14.645 1.00 77.31 124 ASP A C 1
ATOM 990 O O . ASP A 1 124 ? 8.065 -16.041 -14.610 1.00 77.31 124 ASP A O 1
ATOM 994 N N . ARG A 1 125 ? 10.016 -16.263 -13.543 1.00 77.25 125 ARG A N 1
ATOM 995 C CA . ARG A 1 125 ? 9.494 -16.503 -12.198 1.00 77.25 125 ARG A CA 1
ATOM 996 C C . ARG A 1 125 ? 10.342 -15.749 -11.198 1.00 77.25 125 ARG A C 1
ATOM 998 O O . ARG A 1 125 ? 11.433 -16.200 -10.855 1.00 77.25 125 ARG A O 1
ATOM 1005 N N . ILE A 1 126 ? 9.807 -14.641 -10.689 1.00 75.75 126 ILE A N 1
ATOM 1006 C CA . ILE A 1 126 ? 10.510 -13.728 -9.778 1.00 75.75 126 ILE A CA 1
ATOM 1007 C C . ILE A 1 126 ? 11.135 -14.442 -8.569 1.00 75.75 126 ILE A C 1
ATOM 1009 O O . ILE A 1 126 ? 12.226 -14.080 -8.148 1.00 75.75 126 ILE A O 1
ATOM 1013 N N . GLU A 1 127 ? 10.518 -15.524 -8.080 1.00 72.69 127 GLU A N 1
ATOM 1014 C CA . GLU A 1 127 ? 11.042 -16.381 -7.005 1.00 72.69 127 GLU A CA 1
ATOM 1015 C C . GLU A 1 127 ? 12.478 -16.865 -7.248 1.00 72.69 127 GLU A C 1
ATOM 1017 O O . GLU A 1 127 ? 13.293 -16.866 -6.330 1.00 72.69 127 GLU A O 1
ATOM 1022 N N . ARG A 1 128 ? 12.809 -17.236 -8.491 1.00 75.81 128 ARG A N 1
ATOM 1023 C CA . ARG A 1 128 ? 14.153 -17.698 -8.875 1.00 75.81 128 ARG A CA 1
ATOM 1024 C C . ARG A 1 128 ? 15.198 -16.596 -8.746 1.00 75.81 128 ARG A C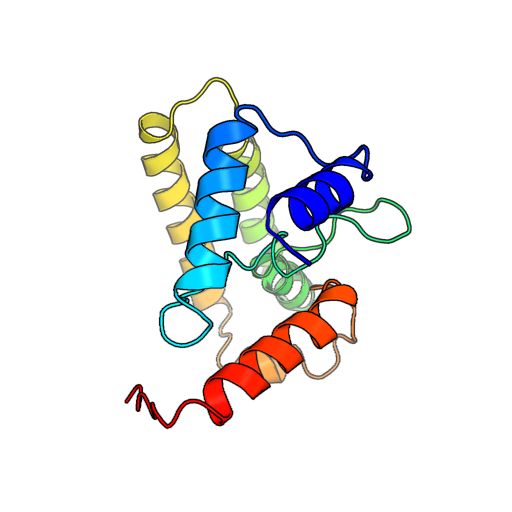 1
ATOM 1026 O O . ARG A 1 128 ? 16.354 -16.879 -8.460 1.00 75.81 128 ARG A O 1
ATOM 1033 N N . TRP A 1 129 ? 14.770 -15.357 -8.945 1.00 71.06 129 TRP A N 1
ATOM 1034 C CA . TRP A 1 129 ? 15.617 -14.172 -8.945 1.00 71.06 129 TRP A CA 1
ATOM 1035 C C . TRP A 1 129 ? 15.775 -13.577 -7.541 1.00 71.06 129 TRP A C 1
ATOM 1037 O O . TRP A 1 129 ? 16.813 -13.008 -7.222 1.00 71.06 129 TRP A O 1
ATOM 1047 N N . ILE A 1 130 ? 14.779 -13.762 -6.667 1.00 73.12 130 ILE A N 1
ATOM 1048 C CA . ILE A 1 130 ? 14.827 -13.295 -5.271 1.00 73.12 130 ILE A CA 1
ATOM 1049 C C . ILE A 1 130 ? 15.486 -14.300 -4.313 1.00 73.12 130 ILE A C 1
ATOM 1051 O O . ILE A 1 130 ? 15.858 -13.916 -3.199 1.00 73.12 130 ILE A O 1
ATOM 1055 N N . GLN A 1 131 ? 15.656 -15.567 -4.720 1.00 62.72 131 GLN A N 1
ATOM 1056 C CA . GLN A 1 131 ? 16.383 -16.606 -3.975 1.00 62.72 131 GLN A CA 1
ATOM 1057 C C . GLN A 1 131 ? 17.870 -16.233 -3.838 1.00 62.72 131 GLN A C 1
ATOM 1059 O O . GLN A 1 131 ? 18.718 -16.649 -4.616 1.00 62.72 131 GLN A O 1
ATOM 1064 N N . GLY A 1 132 ? 18.187 -15.415 -2.834 1.00 58.62 132 GLY A N 1
ATOM 1065 C CA . GLY A 1 132 ? 19.545 -14.931 -2.562 1.00 58.62 132 GLY A CA 1
ATOM 1066 C C . GLY A 1 132 ? 19.631 -13.443 -2.225 1.00 58.62 132 GLY A C 1
ATOM 1067 O O . GLY A 1 132 ? 20.646 -13.003 -1.695 1.00 58.62 132 GLY A O 1
ATOM 1068 N N . MET A 1 133 ? 18.560 -12.669 -2.438 1.00 61.22 133 MET A N 1
ATOM 1069 C CA . MET A 1 133 ? 18.552 -11.216 -2.192 1.00 61.22 133 MET A CA 1
ATOM 1070 C C . MET A 1 133 ? 18.467 -10.822 -0.703 1.00 61.22 133 MET A C 1
ATOM 1072 O O . MET A 1 133 ? 18.471 -9.637 -0.368 1.00 61.22 133 MET A O 1
ATOM 1076 N N . GLY A 1 134 ? 18.411 -11.798 0.212 1.00 56.28 134 GLY A N 1
ATOM 1077 C CA . GLY A 1 134 ? 18.236 -11.557 1.646 1.00 56.28 134 GLY A CA 1
ATOM 1078 C C . GLY A 1 134 ? 16.916 -10.845 1.985 1.00 56.28 134 GLY A C 1
ATOM 1079 O O . GLY A 1 134 ? 16.071 -10.579 1.136 1.00 56.28 134 GLY A O 1
ATOM 1080 N N . SER A 1 135 ? 16.717 -10.510 3.260 1.00 55.53 135 SER A N 1
ATOM 1081 C CA . SER A 1 135 ? 15.499 -9.878 3.800 1.00 55.53 135 SER A CA 1
ATOM 1082 C C . SER A 1 135 ? 15.363 -8.372 3.489 1.00 55.53 135 SER A C 1
ATOM 1084 O O . SER A 1 135 ? 14.837 -7.613 4.304 1.00 55.53 135 SER A O 1
ATOM 1086 N N . ILE A 1 136 ? 15.916 -7.889 2.373 1.00 56.03 136 ILE A N 1
ATOM 1087 C CA . ILE A 1 136 ? 16.394 -6.499 2.301 1.00 56.03 136 ILE A CA 1
ATOM 1088 C C . ILE A 1 136 ? 15.418 -5.471 1.711 1.00 56.03 136 ILE A C 1
ATOM 1090 O O . ILE A 1 136 ? 15.609 -4.285 1.969 1.00 56.03 136 ILE A O 1
ATOM 1094 N N . LEU A 1 137 ? 14.337 -5.841 1.026 1.00 57.22 137 LEU A N 1
ATOM 1095 C CA . LEU A 1 137 ? 13.667 -4.854 0.159 1.00 57.22 137 LEU A CA 1
ATOM 1096 C C . LEU A 1 137 ? 12.243 -4.520 0.572 1.00 57.22 137 LEU A C 1
ATOM 1098 O O . LEU A 1 137 ? 11.947 -3.367 0.886 1.00 57.22 137 LEU A O 1
ATOM 1102 N N . VAL A 1 138 ? 11.400 -5.541 0.680 1.00 63.56 138 VAL A N 1
ATOM 1103 C CA . VAL A 1 138 ? 10.020 -5.391 1.128 1.00 63.56 138 VAL A CA 1
ATOM 1104 C C . VAL A 1 138 ? 9.950 -5.782 2.598 1.00 63.56 138 VAL A C 1
ATOM 1106 O O . VAL A 1 138 ? 9.805 -6.948 2.966 1.00 63.56 138 VAL A O 1
ATOM 1109 N N . LYS A 1 139 ? 10.120 -4.792 3.475 1.00 69.12 139 LYS A N 1
ATOM 1110 C CA . LYS A 1 139 ? 10.076 -5.029 4.919 1.00 69.12 139 LYS A CA 1
ATOM 1111 C C . LYS A 1 139 ? 8.626 -5.135 5.360 1.00 69.12 139 LYS A C 1
ATOM 1113 O O . LYS A 1 139 ? 7.928 -4.127 5.435 1.00 69.12 139 LYS A O 1
ATOM 1118 N N . SER A 1 140 ? 8.178 -6.340 5.698 1.00 63.28 140 SER A N 1
ATOM 1119 C CA . SER A 1 140 ? 6.895 -6.509 6.382 1.00 63.28 140 SER A CA 1
ATOM 1120 C C . SER A 1 140 ? 6.896 -5.712 7.691 1.00 63.28 140 SER A C 1
ATOM 1122 O O . SER A 1 140 ? 7.908 -5.634 8.404 1.00 63.28 140 SER A O 1
ATOM 1124 N N . LYS A 1 141 ? 5.763 -5.100 8.039 1.00 65.62 141 LYS A N 1
ATOM 1125 C CA . LYS A 1 141 ? 5.579 -4.603 9.403 1.00 65.62 141 LYS A CA 1
ATOM 1126 C C . LYS A 1 141 ? 5.538 -5.846 10.297 1.00 65.62 141 LYS A C 1
ATOM 1128 O O . LYS A 1 141 ? 4.563 -6.579 10.259 1.00 65.62 141 LYS A O 1
ATOM 1133 N N . HIS A 1 142 ? 6.584 -6.114 11.087 1.00 59.16 142 HIS A N 1
ATOM 1134 C CA . HIS A 1 142 ? 6.642 -7.293 11.976 1.00 59.16 142 HIS A CA 1
ATOM 1135 C C . HIS A 1 142 ? 5.408 -7.426 12.894 1.00 59.16 142 HIS A C 1
ATOM 1137 O O . HIS A 1 142 ? 5.031 -8.531 13.269 1.00 59.16 142 HIS A O 1
ATOM 1143 N N . SER A 1 143 ? 4.729 -6.312 13.188 1.00 60.22 143 SER A N 1
ATOM 1144 C CA . SER A 1 143 ? 3.432 -6.261 13.875 1.00 60.22 143 SER A CA 1
ATOM 1145 C C . SER A 1 143 ? 2.266 -6.918 13.121 1.00 60.22 143 SER A C 1
ATOM 1147 O O . SER A 1 143 ? 1.203 -7.093 13.709 1.00 60.22 143 SER A O 1
ATOM 1149 N N . ASN A 1 144 ? 2.427 -7.269 11.845 1.00 67.00 144 ASN A N 1
ATOM 1150 C CA . ASN A 1 144 ? 1.369 -7.842 11.020 1.00 67.00 144 ASN A CA 1
ATOM 1151 C C . ASN A 1 144 ? 1.241 -9.359 11.180 1.00 67.00 144 ASN A C 1
ATOM 1153 O O . ASN A 1 144 ? 0.172 -9.882 10.894 1.00 67.00 144 ASN A O 1
ATOM 1157 N N . LEU A 1 145 ? 2.272 -10.077 11.648 1.00 74.12 145 LEU A N 1
ATOM 1158 C CA . LEU A 1 145 ? 2.170 -11.536 11.813 1.00 74.12 145 LEU A CA 1
ATOM 1159 C C . LEU A 1 145 ? 1.045 -11.923 12.792 1.00 74.12 145 LEU A C 1
ATOM 1161 O O . LEU A 1 145 ? 0.154 -12.658 12.379 1.00 74.12 145 LEU A O 1
ATOM 1165 N N . PRO A 1 146 ? 0.946 -11.329 14.002 1.00 84.56 146 PRO A N 1
ATOM 1166 C CA . PRO A 1 146 ? -0.181 -11.609 14.896 1.00 84.56 146 PRO A CA 1
ATOM 1167 C C . PRO A 1 146 ? -1.544 -11.212 14.314 1.00 84.56 146 PRO A C 1
ATOM 1169 O O . PRO A 1 146 ? -2.569 -11.784 14.683 1.00 84.56 146 PRO A O 1
ATOM 1172 N N . PHE A 1 147 ? -1.573 -10.210 13.430 1.00 85.19 147 PHE A N 1
ATOM 1173 C CA . PHE A 1 147 ? -2.789 -9.795 12.740 1.00 85.19 147 PHE A CA 1
ATOM 1174 C C . PHE A 1 147 ? -3.236 -10.868 11.742 1.00 85.19 147 PHE A C 1
ATOM 1176 O O . PHE A 1 147 ? -4.356 -11.362 11.860 1.00 85.19 147 PHE A O 1
ATOM 1183 N N . PHE A 1 148 ? -2.358 -11.289 10.828 1.00 85.56 148 PHE A N 1
ATOM 1184 C CA . PHE A 1 148 ? -2.663 -12.334 9.850 1.00 85.56 148 PHE A CA 1
ATOM 1185 C C . PHE A 1 148 ? -2.950 -13.686 10.508 1.00 85.56 148 PHE A C 1
ATOM 1187 O O . PHE A 1 148 ? -3.904 -14.346 10.108 1.00 85.56 148 PHE A O 1
ATOM 1194 N N . ASP A 1 149 ? -2.223 -14.060 11.564 1.00 87.31 149 ASP A N 1
ATOM 1195 C CA . ASP A 1 149 ? -2.485 -15.288 12.327 1.00 87.31 149 ASP A CA 1
ATOM 1196 C C . ASP A 1 149 ? -3.897 -15.289 12.923 1.00 87.31 149 ASP A C 1
ATOM 1198 O O . ASP A 1 149 ? -4.605 -16.300 12.895 1.00 87.31 149 ASP A O 1
ATOM 1202 N N . LYS A 1 150 ? -4.337 -14.138 13.444 1.00 86.75 150 LYS A N 1
ATOM 1203 C CA . LYS A 1 150 ? -5.683 -13.986 13.995 1.00 86.75 150 LYS A CA 1
ATOM 1204 C C . LYS A 1 150 ? -6.750 -14.087 12.907 1.00 86.75 150 LYS A C 1
ATOM 1206 O O . LYS A 1 150 ? -7.747 -14.773 13.122 1.00 86.75 150 LYS A O 1
ATOM 1211 N N . LEU A 1 151 ? -6.539 -13.448 11.755 1.00 85.44 151 LEU A N 1
ATOM 1212 C CA . LEU A 1 151 ? -7.452 -13.552 10.613 1.00 85.44 151 LEU A CA 1
ATOM 1213 C C . LEU A 1 151 ? -7.546 -14.983 10.093 1.00 85.44 151 LEU A C 1
ATOM 1215 O O . LEU A 1 151 ? -8.645 -15.494 9.905 1.00 85.44 151 LEU A O 1
ATOM 1219 N N . TRP A 1 152 ? -6.402 -15.643 9.927 1.00 84.00 152 TRP A N 1
ATOM 1220 C CA . TRP A 1 152 ? -6.326 -17.024 9.476 1.00 84.00 152 TRP A CA 1
ATOM 1221 C C . TRP A 1 152 ? -7.060 -17.974 10.419 1.00 84.00 152 TRP A C 1
ATOM 1223 O O . TRP A 1 152 ? -7.821 -18.828 9.968 1.00 84.00 152 TRP A O 1
ATOM 1233 N N . LYS A 1 153 ? -6.880 -17.802 11.734 1.00 84.94 153 LYS A N 1
ATOM 1234 C CA . LYS A 1 153 ? -7.607 -18.583 12.737 1.00 84.94 153 LYS A CA 1
ATOM 1235 C C . LYS A 1 153 ? -9.120 -18.384 12.611 1.00 84.94 153 LYS A C 1
ATOM 1237 O O . LYS A 1 153 ? -9.850 -19.365 12.541 1.00 84.94 153 LYS A O 1
ATOM 1242 N N . CYS A 1 154 ? -9.582 -17.135 12.536 1.00 80.94 154 CYS A N 1
ATOM 1243 C CA . CYS A 1 154 ? -11.005 -16.833 12.371 1.00 80.94 154 CYS A CA 1
ATOM 1244 C C . CYS A 1 154 ? -11.580 -17.418 11.073 1.00 80.94 154 CYS A C 1
ATOM 1246 O O . CYS A 1 154 ? -12.675 -17.973 11.099 1.00 80.94 154 CYS A O 1
ATOM 1248 N N . TYR A 1 155 ? -10.837 -17.332 9.968 1.00 75.31 155 TYR A N 1
ATOM 1249 C CA . TYR A 1 155 ? -11.239 -17.910 8.688 1.00 75.31 155 TYR A CA 1
ATOM 1250 C C . TYR A 1 155 ? -1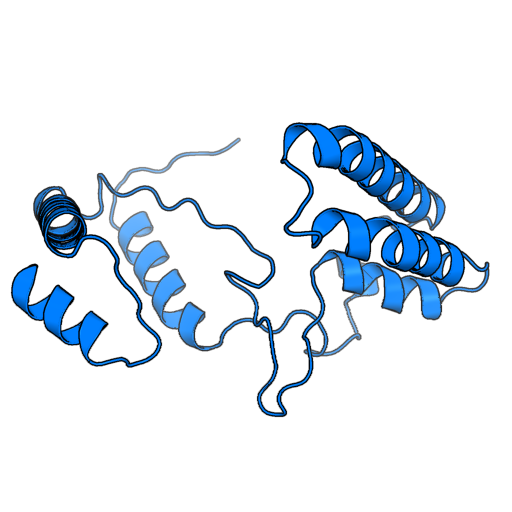1.340 -19.436 8.761 1.00 75.31 155 TYR A C 1
ATOM 1252 O O . TYR A 1 155 ? -12.359 -19.991 8.368 1.00 75.31 155 TYR A O 1
ATOM 1260 N N . ARG A 1 156 ? -10.331 -20.119 9.320 1.00 76.62 156 ARG A N 1
ATOM 1261 C CA . ARG A 1 156 ? -10.324 -21.585 9.459 1.00 76.62 156 ARG A CA 1
ATOM 1262 C C . ARG A 1 156 ? -11.479 -22.103 10.322 1.00 76.62 156 ARG A C 1
ATOM 1264 O O . ARG A 1 156 ? -12.035 -23.154 10.017 1.00 76.62 156 ARG A O 1
ATOM 1271 N N . ASP A 1 157 ? -11.804 -21.395 11.400 1.00 75.38 157 ASP A N 1
ATOM 1272 C CA . ASP A 1 157 ? -12.870 -21.785 12.329 1.00 75.38 157 ASP A CA 1
ATOM 1273 C C . ASP A 1 157 ? -14.271 -21.509 11.741 1.00 75.38 157 ASP A C 1
ATOM 1275 O O . ASP A 1 157 ? -15.254 -22.142 12.134 1.00 75.38 157 ASP A O 1
ATOM 1279 N N . SER A 1 158 ? -14.375 -20.598 10.765 1.00 65.94 158 SER A N 1
ATOM 1280 C CA . SER A 1 158 ? -15.576 -20.418 9.954 1.00 65.94 158 SER A CA 1
ATOM 1281 C C . SER A 1 158 ? -15.622 -21.518 8.889 1.00 65.94 158 SER A C 1
ATOM 1283 O O . SER A 1 158 ? -14.740 -21.616 8.047 1.00 65.94 158 SER A O 1
ATOM 1285 N N . SER A 1 159 ? -16.638 -22.381 8.880 1.00 57.88 159 SER A N 1
ATOM 1286 C CA . SER A 1 159 ? -16.762 -23.499 7.921 1.00 57.88 159 SER A CA 1
ATOM 1287 C C . SER A 1 159 ? -16.973 -23.073 6.450 1.00 57.88 159 SER A C 1
ATOM 1289 O O . SER A 1 159 ? -17.484 -23.848 5.645 1.00 57.88 159 SER A O 1
ATOM 1291 N N . LYS A 1 160 ? -16.617 -21.836 6.087 1.00 59.66 160 LYS A N 1
ATOM 1292 C CA . LYS A 1 160 ? -16.697 -21.262 4.746 1.00 59.66 160 LYS A CA 1
ATOM 1293 C C . LYS A 1 160 ? -15.374 -21.532 4.019 1.00 59.66 160 LYS A C 1
ATOM 1295 O O . LYS A 1 160 ? -14.519 -20.659 3.930 1.00 59.66 160 LYS A O 1
ATOM 1300 N N . TYR A 1 161 ? -15.203 -22.746 3.491 1.00 52.06 161 TYR A N 1
ATOM 1301 C CA . TYR A 1 161 ? -14.267 -22.945 2.381 1.00 52.06 161 TYR A CA 1
ATOM 1302 C C . TYR A 1 161 ? -14.826 -22.169 1.188 1.00 52.06 161 TYR A C 1
ATOM 1304 O O . TYR A 1 161 ? -15.820 -22.578 0.591 1.00 52.06 161 TYR A O 1
ATOM 1312 N N . ILE A 1 162 ? -14.234 -21.021 0.874 1.00 56.03 162 ILE A N 1
ATOM 1313 C CA . ILE A 1 162 ? -14.383 -20.438 -0.455 1.00 56.03 162 ILE A CA 1
ATOM 1314 C C . ILE A 1 162 ? -13.219 -21.002 -1.264 1.00 56.03 162 ILE A C 1
ATOM 1316 O O . ILE A 1 162 ? -12.087 -20.537 -1.129 1.00 56.03 162 ILE A O 1
ATOM 1320 N N . ASP A 1 163 ? -13.493 -22.050 -2.045 1.00 41.88 163 ASP A N 1
ATOM 1321 C CA . ASP A 1 163 ? -12.597 -22.474 -3.119 1.00 41.88 163 ASP A CA 1
AT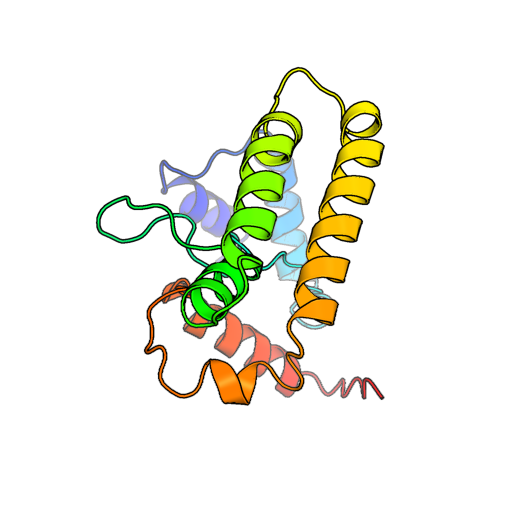OM 1322 C C . ASP A 1 163 ? -12.555 -21.337 -4.142 1.00 41.88 163 ASP A C 1
ATOM 1324 O O . ASP A 1 163 ? -13.481 -21.145 -4.931 1.00 41.88 163 ASP A O 1
ATOM 1328 N N . TYR A 1 164 ? -11.492 -20.541 -4.098 1.00 43.47 164 TYR A N 1
ATOM 1329 C CA . TYR A 1 164 ? -11.101 -19.752 -5.255 1.00 43.47 164 TYR A CA 1
ATOM 1330 C C . TYR A 1 164 ? -10.353 -20.702 -6.195 1.00 43.47 164 TYR A C 1
ATOM 1332 O O . TYR A 1 164 ? -9.170 -20.976 -5.988 1.00 43.47 164 TYR A O 1
ATOM 1340 N N . CYS A 1 165 ? -11.095 -21.264 -7.154 1.00 36.31 165 CYS A N 1
ATOM 1341 C CA . CYS A 1 165 ? -10.544 -21.897 -8.354 1.00 36.31 165 CYS A CA 1
ATOM 1342 C C . CYS A 1 165 ? -9.744 -20.892 -9.189 1.00 36.31 165 CYS A C 1
ATOM 1344 O O . CYS A 1 165 ? -10.185 -19.721 -9.273 1.00 36.31 165 CYS A O 1
#

Organism: NCBI:txid2138241

Foldseek 3Di:
DALVVVLVVQVVDPPDDDPDSPVSSVVSNVPVVVDLVPDDDDFDAFCTQFPQADPVRHGFAGPLVLVLVLVVVDPDCLNVQLVVLCVPLVCLVPPPVDDPVRNVVSVVVSVVSSVVSVVVVPDDDVVVSCVPVPPGGGHGPPVCVVVVVVSVVSVVVPPDPPPPD

Radius of gyration: 20.73 Å; chains: 1; bounding box: 46×44×48 Å

Secondary structure (DSSP, 8-state):
--HHHHHHHHHTSTT---S-HHHHHHHHHHHHHH-GGG-------TTTTB-SB-TTSPBPPPTTHHHHHHHHTSSSSHHHHHHHHHHHHHHHHT-TTS-HHHHHHHHHHHHHHHHHHHHHTT---HHHHHTTSTT-SS-B-GGGHHHHHHHHHHHHHS-------

InterPro domains:
  IPR006434 Pyrimidine 5'-nucleotidase, eukaryotic [PF05822] (48-125)
  IPR036412 HAD-like superfamily [SSF56784] (9-125)

Sequence (165 aa):
MDSTELLYKLLSNSRVKCSDLTSVQEKLAKIQNDGPNELLILSDFDYTATKAFDENGRRCWPTLGVFEILLNQMEGGLSEELKNVFTRYTPIELDPNLCDEEKTPHMIECWTQLHNIILSSGFDRIERWIQGMGSILVKSKHSNLPFFDKLWKCYRDSSKYIDYC

pLDDT: mean 84.92, std 12.74, range [36.31, 98.31]